Protein AF-A0A7S3D5P0-F1 (afdb_monomer)

Radius of gyration: 18.6 Å; Cα contacts (8 Å, |Δi|>4): 169; chains: 1; bounding box: 39×38×48 Å

Sequence (135 aa):
VYQTCAEFSYFQTTDSSEQPFSKFLPLQYYYAQCDAAYGTNPIMRPRIDQTNAIYGGKRYRGTRTHFSNGSIDPWHALGITSASDLPSSNSVTFIQGTAHCADLYGPTASDSAALVSARATQASILHEWLESFDP

Foldseek 3Di:
DQCCQQAAVPDPAPPDPPDDDDRPGHSVNVNVVLCVVPNPDPNRHHPHVVNCVVQVFLLGADAQEEAEDEPVAPCCVRGHADCPRYDPRYYYQYQYPDYDPPLPDDDDPPDDPSSVVVVVVVVVSVVVCVVPDDD

Organism: NCBI:txid652834

pLDDT: mean 95.03, std 3.59, range [73.94, 98.62]

InterPro domains:
  IPR008758 Peptidase S28 [PF05577] (1-120)
  IPR029058 Alpha/Beta hydrolase fold [G3DSA:3.40.50.1820] (2-130)
  IPR042269 Serine carboxypeptidase S28, SKS domain [G3DSA:1.20.120.980] (12-24)

Nearest PDB structures (foldseek):
  4ebb-assembly1_A  TM=8.824E-01  e=3.096E-04  Homo sapiens
  4ebb-assembly2_B  TM=8.617E-01  e=2.898E-04  Homo sapiens
  8bbx-assembly2_B  TM=7.518E-01  e=6.736E-05  Aspergill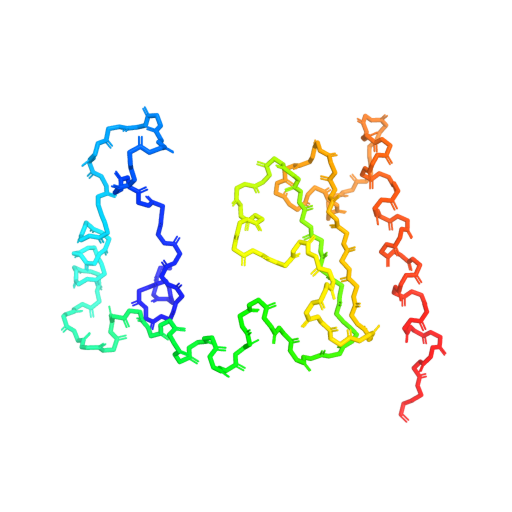us niger
  4u2g-assembly1_A  TM=6.324E-01  e=2.919E+00  Pseudomonas knackmussii
  2hdw-assembly1_A  TM=3.620E-01  e=2.732E+00  Pseudomonas aeruginosa

Solvent-accessible surface area (backbone atoms only — not comparable to full-atom values): 8093 Å² total; per-residue (Å²): 107,69,58,40,29,31,31,64,56,82,70,89,53,35,74,62,84,90,56,97,69,70,73,83,40,35,66,67,58,56,53,51,51,34,29,74,76,70,40,85,48,78,71,48,44,47,38,44,69,60,47,31,69,74,62,30,60,79,51,38,77,71,66,76,46,77,36,74,33,22,70,62,19,77,64,39,78,81,48,54,73,64,57,89,66,45,50,88,61,36,48,56,47,68,31,64,88,27,40,78,66,56,71,79,52,83,90,57,97,82,57,50,71,48,49,54,51,48,45,52,52,52,52,53,54,53,48,54,52,61,73,70,58,79,134

Secondary structure (DSSP, 8-state):
-HHIIIII--------SSSSS-TT--HHHHHHHHHHHH-S-GGGS--HHHHHHHH-TTS---SS-EEEEESS-GGGGTS---STTS-TT-EEEEETT--TTGGGSPP-TT--HHHHHHHHHHHHHHHHHHHT---

Mean predicted aligned error: 3.75 Å

Structure (mmCIF, N/CA/C/O backbone):
data_AF-A0A7S3D5P0-F1
#
_entry.id   AF-A0A7S3D5P0-F1
#
loop_
_atom_site.group_PDB
_atom_site.id
_atom_site.type_symbol
_atom_site.label_atom_id
_atom_site.label_alt_id
_atom_site.label_comp_id
_atom_site.label_asym_id
_atom_site.label_entity_id
_atom_site.label_seq_id
_atom_site.pdbx_PDB_ins_code
_atom_site.Cartn_x
_atom_site.Cartn_y
_atom_site.Cartn_z
_atom_site.occupancy
_atom_site.B_iso_or_equiv
_atom_site.auth_seq_id
_atom_site.auth_comp_id
_atom_site.auth_asym_id
_atom_site.auth_atom_id
_atom_site.pdbx_PDB_model_num
ATOM 1 N N . VAL A 1 1 ? 10.783 -9.697 -6.537 1.00 88.50 1 VAL A N 1
ATOM 2 C CA . VAL A 1 1 ? 11.138 -9.119 -7.858 1.00 88.50 1 VAL A CA 1
ATOM 3 C C . VAL A 1 1 ? 10.342 -9.771 -8.983 1.00 88.50 1 VAL A C 1
ATOM 5 O O . VAL A 1 1 ? 9.644 -9.045 -9.672 1.00 88.50 1 VAL A O 1
ATOM 8 N N . TYR A 1 2 ? 10.346 -11.104 -9.122 1.00 94.50 2 TYR A N 1
ATOM 9 C CA . TYR A 1 2 ? 9.556 -11.816 -10.145 1.00 94.50 2 TYR A CA 1
ATOM 10 C C . TYR A 1 2 ? 8.096 -11.339 -10.265 1.00 94.50 2 TYR A C 1
ATOM 12 O O . TYR A 1 2 ? 7.686 -10.885 -11.327 1.00 94.50 2 TYR A O 1
ATOM 20 N N . GLN A 1 3 ? 7.322 -11.353 -9.173 1.00 95.12 3 GLN A N 1
ATOM 21 C CA . GLN A 1 3 ? 5.919 -10.912 -9.213 1.00 95.12 3 GLN A CA 1
ATOM 22 C C . GLN A 1 3 ? 5.764 -9.420 -9.538 1.00 95.12 3 GLN A C 1
ATOM 24 O O . GLN A 1 3 ? 4.803 -9.019 -10.185 1.00 95.12 3 GLN A O 1
ATOM 29 N N . THR A 1 4 ? 6.721 -8.577 -9.152 1.00 95.06 4 THR A N 1
ATOM 30 C CA . THR A 1 4 ? 6.735 -7.165 -9.560 1.00 95.06 4 THR A CA 1
ATOM 31 C C . THR A 1 4 ? 6.869 -7.045 -11.081 1.00 95.06 4 THR A C 1
ATOM 33 O O . THR A 1 4 ? 6.170 -6.239 -11.688 1.00 95.06 4 THR A O 1
ATOM 36 N N . CYS A 1 5 ? 7.705 -7.887 -11.696 1.00 95.69 5 CYS A N 1
ATOM 37 C CA . CYS A 1 5 ? 7.911 -7.950 -13.144 1.00 95.69 5 CYS A CA 1
ATOM 38 C C . CYS A 1 5 ? 6.756 -8.612 -13.910 1.00 95.69 5 CYS A C 1
ATOM 40 O O . CY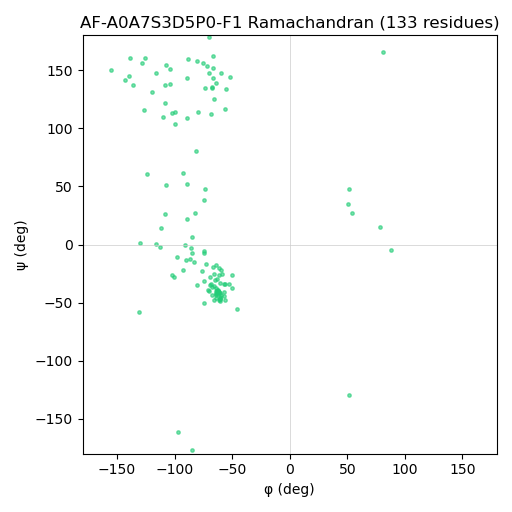S A 1 5 ? 6.514 -8.245 -15.053 1.00 95.69 5 CYS A O 1
ATOM 42 N N . ALA A 1 6 ? 6.055 -9.579 -13.316 1.00 95.31 6 ALA A N 1
ATOM 43 C CA . ALA A 1 6 ? 5.039 -10.372 -14.014 1.00 95.31 6 ALA A CA 1
ATOM 44 C C . ALA A 1 6 ? 3.588 -9.946 -13.714 1.00 95.31 6 ALA A C 1
ATOM 46 O O . ALA A 1 6 ? 2.704 -10.151 -14.546 1.00 95.31 6 ALA A O 1
ATOM 47 N N . GLU A 1 7 ? 3.321 -9.341 -12.553 1.00 95.38 7 GLU A N 1
ATOM 48 C CA . GLU A 1 7 ? 1.957 -9.151 -12.034 1.00 95.38 7 GLU A CA 1
ATOM 49 C C . GLU A 1 7 ? 1.682 -7.711 -11.588 1.00 95.38 7 GLU A C 1
ATOM 51 O O . GLU A 1 7 ? 0.753 -7.086 -12.099 1.00 95.38 7 GLU A O 1
ATOM 56 N N . PHE A 1 8 ? 2.467 -7.177 -10.646 1.00 94.38 8 PHE A N 1
ATOM 57 C CA . PHE A 1 8 ? 2.040 -6.007 -9.863 1.00 94.38 8 PHE A CA 1
ATOM 58 C C . PHE A 1 8 ? 2.614 -4.654 -10.307 1.00 94.38 8 PHE A C 1
ATOM 60 O O . PHE A 1 8 ? 1.981 -3.630 -10.080 1.00 94.38 8 PHE A O 1
ATOM 67 N N . SER A 1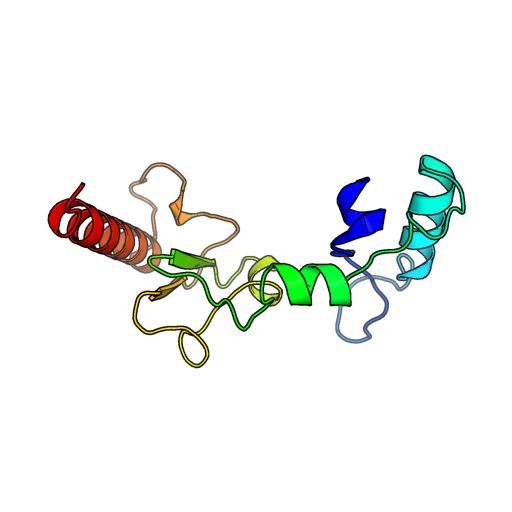 9 ? 3.802 -4.612 -10.919 1.00 93.25 9 SER A N 1
ATOM 68 C CA . SER A 1 9 ? 4.425 -3.382 -11.444 1.00 93.25 9 SER A CA 1
ATOM 69 C C . SER A 1 9 ? 4.588 -2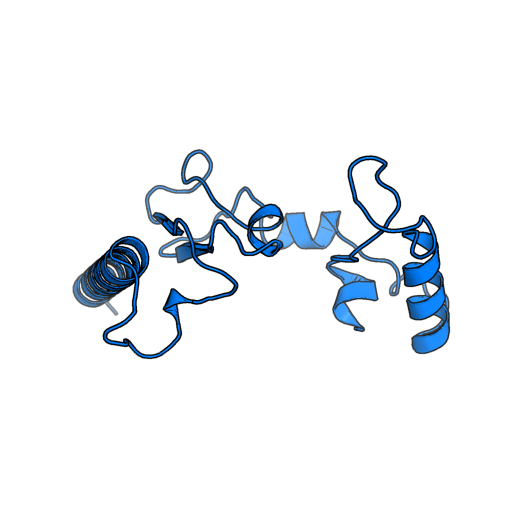.197 -10.476 1.00 93.25 9 SER A C 1
ATOM 71 O O . SER A 1 9 ? 4.615 -1.051 -10.931 1.00 93.25 9 SER A O 1
ATOM 73 N N . TYR A 1 10 ? 4.705 -2.414 -9.165 1.00 93.62 10 TYR A N 1
ATOM 74 C CA . TYR A 1 10 ? 4.8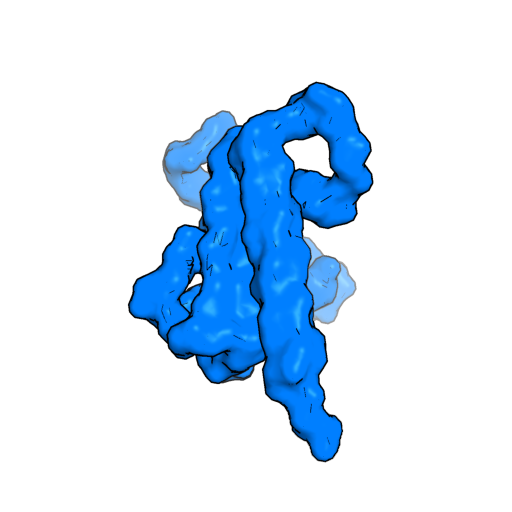19 -1.326 -8.180 1.00 93.62 10 TYR A CA 1
ATOM 75 C C . TYR A 1 10 ? 6.197 -0.624 -8.174 1.00 93.62 10 TYR A C 1
ATOM 77 O O . TYR A 1 10 ? 6.814 -0.441 -7.131 1.00 93.62 10 TYR A O 1
ATOM 85 N N . PHE A 1 11 ? 6.727 -0.238 -9.333 1.00 94.56 11 PHE A N 1
ATOM 86 C CA . PHE A 1 11 ? 8.045 0.386 -9.457 1.00 94.56 11 PHE A CA 1
ATOM 87 C C . PHE A 1 11 ? 8.060 1.838 -8.954 1.00 94.56 11 PHE A C 1
ATOM 89 O O . PHE A 1 11 ? 7.200 2.641 -9.316 1.00 94.56 11 PHE A O 1
ATOM 96 N N . GLN A 1 12 ? 9.077 2.203 -8.167 1.00 94.06 12 GLN A N 1
ATOM 97 C CA . GLN A 1 12 ? 9.316 3.585 -7.731 1.00 94.06 12 GLN A CA 1
ATOM 98 C C . GLN A 1 12 ? 10.036 4.349 -8.851 1.00 94.06 12 GLN A C 1
ATOM 100 O O . GLN A 1 12 ? 11.263 4.457 -8.871 1.00 94.06 12 GLN A O 1
ATOM 105 N N . THR A 1 13 ? 9.274 4.810 -9.840 1.00 95.25 13 THR A N 1
ATOM 106 C CA . THR A 1 13 ? 9.827 5.527 -11.000 1.00 95.25 13 THR A CA 1
ATOM 107 C C . THR A 1 13 ? 10.121 6.994 -10.691 1.00 95.25 13 THR A C 1
ATOM 109 O O . THR A 1 13 ? 9.523 7.588 -9.793 1.00 95.25 13 THR A O 1
ATOM 112 N N . THR A 1 14 ? 11.013 7.601 -11.476 1.00 96.12 14 THR A N 1
ATOM 113 C CA . THR A 1 14 ? 11.245 9.056 -11.485 1.00 96.12 14 THR A CA 1
ATOM 114 C C . THR A 1 14 ? 10.707 9.732 -12.750 1.00 96.12 14 THR A C 1
ATOM 116 O O . THR A 1 14 ? 11.188 10.791 -13.151 1.00 96.12 14 THR A O 1
ATOM 119 N N . ASP A 1 15 ? 9.688 9.130 -13.377 1.00 94.31 15 ASP A N 1
ATOM 120 C CA . ASP A 1 15 ? 9.058 9.650 -14.601 1.00 94.31 15 ASP A CA 1
ATOM 121 C C . ASP A 1 15 ? 8.250 10.939 -14.354 1.00 94.31 15 ASP A C 1
ATOM 123 O O . ASP A 1 15 ? 8.128 11.782 -15.245 1.00 94.31 15 ASP A O 1
ATOM 127 N N . SER A 1 16 ? 7.728 11.123 -13.136 1.00 93.44 16 SER A N 1
ATOM 128 C CA . SER A 1 16 ? 6.984 12.326 -12.739 1.00 93.44 16 SER A CA 1
ATOM 129 C C . SER A 1 16 ? 7.887 13.565 -12.625 1.00 93.44 16 SER A C 1
ATOM 131 O O . SER A 1 16 ? 9.051 13.472 -12.224 1.00 93.44 16 SER A O 1
ATOM 133 N N . SER A 1 17 ? 7.340 14.748 -12.927 1.00 93.94 17 SER A N 1
ATOM 134 C CA . SER A 1 17 ? 7.945 16.041 -12.562 1.00 93.94 17 SER A CA 1
ATOM 135 C C . SER A 1 17 ? 7.766 16.386 -11.082 1.00 93.94 17 SER A C 1
ATOM 137 O O . SER A 1 17 ? 8.551 17.156 -10.541 1.00 93.94 17 SER A O 1
ATOM 139 N N . GLU A 1 18 ? 6.766 15.796 -10.428 1.00 93.31 18 GLU A N 1
ATOM 140 C CA . GLU A 1 18 ? 6.349 16.097 -9.055 1.00 93.31 18 GLU A CA 1
ATOM 141 C C . GLU A 1 18 ? 7.101 15.233 -8.034 1.00 93.31 18 GLU A C 1
ATOM 143 O O . GLU A 1 18 ? 6.504 14.511 -7.236 1.00 93.31 18 GLU A O 1
ATOM 148 N N . GLN A 1 19 ? 8.430 15.224 -8.109 1.00 92.75 19 GLN A N 1
ATOM 149 C CA . GLN A 1 19 ? 9.281 14.456 -7.202 1.00 92.75 19 GLN A CA 1
ATOM 150 C C . GLN A 1 19 ? 10.689 15.082 -7.118 1.00 92.75 19 GLN A C 1
ATOM 152 O O . GLN A 1 19 ? 11.132 15.710 -8.080 1.00 92.75 19 GLN A O 1
ATOM 157 N N . PRO A 1 20 ? 11.400 14.951 -5.982 1.00 94.06 20 PRO A N 1
ATOM 158 C CA . PRO A 1 20 ? 12.640 15.694 -5.729 1.00 94.06 20 PRO A CA 1
ATOM 159 C C . PRO A 1 20 ? 13.910 15.043 -6.308 1.00 94.06 20 PRO A C 1
ATOM 161 O O . PRO A 1 20 ? 14.995 15.617 -6.223 1.00 94.06 20 PRO A O 1
ATOM 164 N N . PHE A 1 21 ? 13.816 13.831 -6.848 1.00 93.88 21 PHE A N 1
ATOM 165 C CA . PHE A 1 21 ? 14.929 13.048 -7.377 1.00 93.88 21 PHE A CA 1
ATOM 166 C C . PHE A 1 21 ? 15.211 13.349 -8.855 1.00 93.88 21 PHE A C 1
ATOM 168 O O . PHE A 1 21 ? 14.378 13.826 -9.626 1.00 93.88 21 PHE A O 1
ATOM 175 N N . SER A 1 22 ? 16.426 13.020 -9.290 1.00 93.38 22 SER A N 1
ATOM 176 C CA . SER A 1 22 ? 16.802 13.102 -10.704 1.00 93.38 22 SER A CA 1
ATOM 177 C C . SER A 1 22 ? 16.132 12.000 -11.541 1.00 93.38 22 SER A C 1
ATOM 179 O O . SER A 1 22 ? 15.834 10.910 -11.049 1.00 93.38 22 SER A O 1
ATOM 181 N N . LYS A 1 23 ? 15.939 12.254 -12.842 1.00 92.62 23 LYS A N 1
ATOM 182 C CA . LYS A 1 23 ? 15.224 11.373 -13.792 1.00 92.62 23 LYS A CA 1
ATOM 183 C C . LYS A 1 23 ? 16.013 10.120 -14.231 1.00 92.62 23 LYS A C 1
ATOM 185 O O . LYS A 1 23 ? 15.981 9.736 -15.394 1.00 92.62 23 LYS A O 1
ATOM 190 N N . PHE A 1 24 ? 16.761 9.500 -13.318 1.00 92.25 24 PHE A N 1
ATOM 191 C CA . PHE A 1 24 ? 17.636 8.357 -13.614 1.00 92.25 24 PHE A CA 1
ATOM 192 C C . PHE A 1 24 ? 16.945 6.988 -13.559 1.00 92.25 24 PHE A C 1
ATOM 194 O O . PHE A 1 24 ? 17.530 6.007 -14.008 1.00 92.25 24 PHE A O 1
ATOM 201 N N . LEU A 1 25 ? 15.724 6.902 -13.024 1.00 95.38 25 LEU A N 1
ATOM 202 C CA . LEU A 1 25 ? 15.002 5.645 -12.805 1.00 95.38 25 LEU A CA 1
ATOM 203 C C . LEU A 1 25 ? 13.630 5.667 -13.507 1.00 95.38 25 LEU A C 1
ATOM 205 O O . LEU A 1 25 ? 12.598 5.564 -12.837 1.00 95.38 25 LEU A O 1
ATOM 209 N N . PRO A 1 26 ? 13.582 5.823 -14.845 1.00 95.75 26 PRO A N 1
ATOM 210 C CA . PRO A 1 26 ? 12.325 5.735 -15.583 1.00 95.75 26 PRO A CA 1
ATOM 211 C C . PRO A 1 26 ? 11.764 4.309 -15.537 1.00 95.75 26 PRO A C 1
ATOM 213 O O . PRO A 1 26 ? 12.504 3.349 -15.319 1.00 95.75 26 PRO A O 1
ATOM 216 N N . LEU A 1 27 ? 10.478 4.123 -15.832 1.00 94.69 27 LEU A N 1
ATOM 217 C CA . LEU A 1 27 ? 9.839 2.801 -15.894 1.00 94.69 27 LEU A CA 1
ATOM 218 C C . LEU A 1 27 ? 10.623 1.796 -16.758 1.00 94.69 27 LEU A C 1
ATOM 220 O O . LEU A 1 27 ? 10.762 0.627 -16.396 1.00 94.69 27 LEU A O 1
ATOM 224 N N . GLN A 1 28 ? 11.204 2.263 -17.866 1.00 94.56 28 GLN A N 1
ATOM 225 C CA . GLN A 1 28 ? 11.991 1.420 -18.770 1.00 94.56 28 GLN A CA 1
ATOM 226 C C . GLN A 1 28 ? 13.250 0.834 -18.124 1.00 94.56 28 GLN A C 1
ATOM 228 O O . GLN A 1 28 ? 13.658 -0.270 -18.479 1.00 94.56 28 GLN A O 1
ATOM 233 N N . TYR A 1 29 ? 13.840 1.525 -17.146 1.00 95.50 29 TYR A N 1
ATOM 234 C CA . TYR A 1 29 ? 14.959 0.986 -16.376 1.00 95.50 29 TYR A CA 1
ATOM 235 C C . TYR A 1 29 ? 14.544 -0.280 -15.613 1.00 95.50 29 TYR A 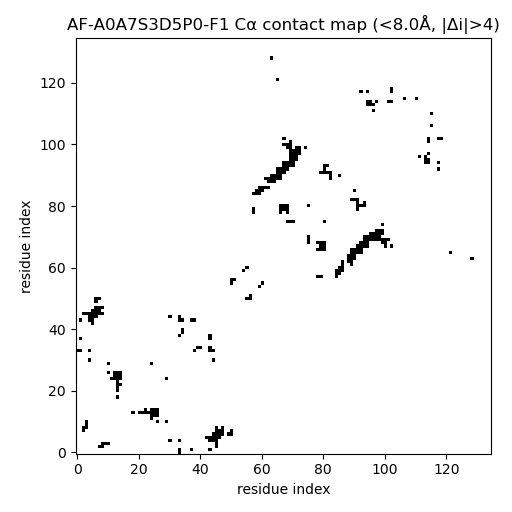C 1
ATOM 237 O O . TYR A 1 29 ? 15.276 -1.268 -15.591 1.00 95.50 29 TYR A O 1
ATOM 245 N N . TYR A 1 30 ? 13.341 -0.292 -15.036 1.00 95.50 30 TYR A N 1
ATOM 246 C CA . TYR A 1 30 ? 12.816 -1.458 -14.330 1.00 95.50 30 TYR A CA 1
ATOM 247 C C . TYR A 1 30 ? 12.459 -2.606 -15.278 1.00 95.50 30 TYR A C 1
ATOM 249 O O . TYR A 1 30 ? 12.765 -3.758 -14.977 1.00 95.50 30 TYR A O 1
ATOM 257 N N . TYR A 1 31 ? 11.888 -2.317 -16.450 1.00 94.56 31 TYR A N 1
ATOM 258 C CA . TYR A 1 31 ? 11.638 -3.351 -17.461 1.00 94.56 31 TYR A CA 1
ATOM 259 C C . TYR A 1 31 ? 12.928 -3.984 -17.984 1.00 94.56 31 TYR A C 1
ATOM 261 O O . TYR A 1 31 ? 12.991 -5.207 -18.102 1.00 94.56 31 TYR A O 1
ATOM 269 N N . ALA A 1 32 ? 13.979 -3.190 -18.200 1.00 94.62 32 ALA A N 1
ATOM 270 C CA . ALA A 1 32 ? 15.289 -3.712 -18.577 1.00 94.62 32 ALA A CA 1
ATOM 271 C C . ALA A 1 32 ? 15.883 -4.628 -17.491 1.00 94.62 32 ALA A C 1
ATOM 273 O O . ALA A 1 32 ? 16.453 -5.670 -17.808 1.00 94.62 32 ALA A O 1
ATOM 274 N N . GLN A 1 33 ? 15.708 -4.291 -16.207 1.00 95.00 33 GLN A N 1
ATOM 275 C CA . GLN A 1 33 ? 16.110 -5.177 -15.108 1.00 95.00 33 GLN A CA 1
ATOM 276 C C . GLN A 1 33 ? 15.314 -6.486 -15.091 1.00 95.00 33 GLN A C 1
ATOM 278 O O . GLN A 1 33 ? 15.895 -7.551 -14.887 1.00 95.00 33 GLN A O 1
ATOM 283 N N . CYS A 1 34 ? 14.000 -6.425 -15.326 1.00 95.62 34 CYS A N 1
ATOM 284 C CA . CYS A 1 34 ? 13.165 -7.619 -15.434 1.00 95.62 34 CYS A CA 1
ATOM 285 C C . CYS A 1 34 ? 13.631 -8.529 -16.581 1.00 95.62 34 CYS A C 1
ATOM 287 O O . CYS A 1 34 ? 13.761 -9.735 -16.380 1.00 95.62 34 CYS A O 1
ATOM 289 N N . ASP A 1 35 ? 13.952 -7.956 -17.745 1.00 94.94 35 ASP A N 1
ATOM 290 C CA . ASP A 1 35 ? 14.475 -8.705 -18.893 1.00 94.94 35 ASP A CA 1
ATOM 291 C C . ASP A 1 35 ? 15.837 -9.332 -18.601 1.00 94.94 35 ASP A C 1
ATOM 293 O O . ASP A 1 35 ? 16.070 -10.491 -18.933 1.00 94.94 35 ASP A O 1
ATOM 297 N N . ALA A 1 36 ? 16.735 -8.584 -17.960 1.00 95.50 36 ALA A N 1
ATOM 298 C CA . ALA A 1 36 ? 18.057 -9.082 -17.603 1.00 95.50 36 ALA A CA 1
ATOM 299 C C . ALA A 1 36 ? 17.984 -10.240 -16.593 1.00 95.50 36 ALA A C 1
ATOM 301 O O . ALA A 1 36 ? 18.767 -11.183 -16.681 1.00 95.50 36 ALA A O 1
ATOM 302 N N . ALA A 1 37 ? 17.044 -10.184 -15.645 1.00 95.00 37 ALA A N 1
ATOM 303 C CA . ALA A 1 37 ? 16.889 -11.202 -14.610 1.00 95.00 37 ALA A CA 1
ATOM 304 C C . ALA A 1 37 ? 16.128 -12.451 -15.085 1.00 95.00 37 ALA A C 1
ATOM 306 O O . ALA A 1 37 ? 16.421 -13.555 -14.627 1.00 95.00 37 ALA A O 1
ATOM 307 N N . TYR A 1 38 ? 15.137 -12.285 -15.967 1.00 94.75 38 TYR A N 1
ATOM 308 C CA . TYR A 1 38 ? 14.150 -13.329 -16.267 1.00 94.75 38 TYR A CA 1
ATOM 309 C C . TYR A 1 38 ? 13.939 -13.610 -17.764 1.00 94.75 38 TYR A C 1
ATOM 311 O O . TYR A 1 38 ? 13.135 -14.474 -18.122 1.00 94.75 38 TYR A O 1
ATOM 319 N N . GLY A 1 39 ? 14.666 -12.913 -18.637 1.00 92.38 39 GLY A N 1
ATOM 320 C CA . GLY A 1 39 ? 14.519 -12.983 -20.086 1.00 92.38 39 GLY A CA 1
ATOM 321 C C . GLY A 1 39 ? 13.368 -12.126 -20.619 1.00 92.38 39 GLY A C 1
ATOM 322 O O . GLY A 1 39 ? 12.470 -11.706 -19.894 1.00 92.38 39 GLY A O 1
ATOM 323 N N . THR A 1 40 ? 13.365 -11.907 -21.931 1.00 88.62 40 THR A N 1
ATOM 324 C CA . THR A 1 40 ? 12.421 -11.028 -22.648 1.00 88.62 40 THR A CA 1
ATOM 325 C C . THR A 1 40 ? 11.073 -11.692 -22.966 1.00 88.62 40 THR A C 1
ATOM 327 O O . THR A 1 40 ? 10.401 -11.346 -23.938 1.00 88.62 40 THR A O 1
ATOM 330 N N . ASN A 1 41 ? 10.659 -12.680 -22.168 1.00 85.19 41 ASN A N 1
ATOM 331 C CA . ASN A 1 41 ? 9.387 -13.369 -22.372 1.00 85.19 41 ASN A CA 1
ATOM 332 C C . ASN A 1 41 ? 8.215 -12.402 -22.088 1.00 85.19 41 ASN A C 1
ATOM 334 O O . ASN A 1 41 ? 8.233 -11.748 -21.046 1.00 85.19 41 ASN A O 1
ATOM 338 N N . PRO A 1 42 ? 7.162 -12.347 -22.931 1.00 82.62 42 PRO A N 1
ATOM 339 C CA . PRO A 1 42 ? 5.951 -11.563 -22.660 1.00 82.62 42 PRO A CA 1
ATOM 340 C C . PRO A 1 42 ? 5.319 -11.787 -21.274 1.00 82.62 42 PRO A C 1
ATOM 342 O O . PRO A 1 42 ? 4.679 -10.890 -20.735 1.00 82.62 42 PRO A O 1
ATOM 345 N N . ILE A 1 43 ? 5.518 -12.960 -20.664 1.00 83.56 43 ILE A N 1
ATOM 346 C CA . ILE A 1 43 ? 5.063 -13.272 -19.298 1.00 83.56 43 ILE A CA 1
ATOM 347 C C . ILE A 1 43 ? 5.788 -12.417 -18.237 1.00 83.56 43 ILE A C 1
ATOM 349 O O . ILE A 1 43 ? 5.223 -12.170 -17.172 1.00 83.56 43 ILE A O 1
ATOM 353 N N . MET A 1 44 ? 6.997 -11.929 -18.530 1.00 88.56 44 MET A N 1
ATOM 354 C CA . MET A 1 44 ? 7.814 -11.055 -17.671 1.00 88.56 44 MET A CA 1
ATOM 355 C C . MET A 1 44 ? 7.531 -9.563 -17.896 1.00 88.56 44 MET A C 1
ATOM 357 O O . MET A 1 44 ? 8.364 -8.698 -17.609 1.00 88.56 44 MET A O 1
ATOM 361 N N . ARG A 1 45 ? 6.349 -9.254 -18.435 1.00 90.88 45 ARG A N 1
ATOM 362 C CA . ARG A 1 45 ? 5.776 -7.912 -18.427 1.00 90.88 45 ARG A CA 1
ATOM 363 C C . ARG A 1 45 ? 4.606 -7.871 -17.448 1.00 90.88 45 ARG A C 1
ATOM 365 O O . ARG A 1 45 ? 3.806 -8.812 -17.450 1.00 90.88 45 ARG A O 1
ATOM 372 N N . PRO A 1 46 ? 4.474 -6.809 -16.633 1.00 91.19 46 PRO A N 1
ATOM 373 C CA . PRO A 1 46 ? 3.457 -6.806 -15.597 1.00 91.19 46 PRO A CA 1
ATOM 374 C C . PRO A 1 46 ? 2.045 -6.802 -16.177 1.00 91.19 46 PRO A C 1
ATOM 376 O O . PRO A 1 46 ? 1.681 -5.913 -16.946 1.00 91.19 46 PRO A O 1
ATOM 379 N N . ARG A 1 47 ? 1.222 -7.771 -15.775 1.00 94.00 47 ARG A N 1
ATOM 380 C CA . ARG A 1 47 ? -0.181 -7.881 -16.200 1.00 94.00 47 ARG A CA 1
ATOM 381 C C . ARG A 1 47 ? -1.116 -7.182 -15.213 1.00 94.00 47 ARG A C 1
ATOM 383 O O . ARG A 1 47 ? -1.983 -7.810 -14.615 1.00 94.00 47 ARG A O 1
ATOM 390 N N . ILE A 1 48 ? -0.935 -5.871 -15.053 1.00 94.56 48 ILE A N 1
ATOM 391 C CA . ILE A 1 48 ? -1.622 -5.057 -14.033 1.00 94.56 48 ILE A CA 1
ATOM 392 C C . ILE A 1 48 ? -3.149 -5.154 -14.164 1.00 94.56 48 ILE A C 1
ATOM 394 O O . ILE A 1 48 ? -3.835 -5.350 -13.164 1.00 94.56 48 ILE A O 1
ATOM 398 N N . ASP A 1 49 ? -3.682 -5.079 -15.386 1.00 95.31 49 ASP A N 1
ATOM 399 C CA . ASP A 1 49 ? -5.128 -5.169 -15.627 1.00 95.31 49 ASP A CA 1
ATOM 400 C C . ASP A 1 49 ? -5.690 -6.534 -15.226 1.00 95.31 49 ASP A C 1
ATOM 402 O O . ASP A 1 49 ? -6.751 -6.610 -14.612 1.00 95.31 49 ASP A O 1
ATOM 406 N N . GLN A 1 50 ? -4.954 -7.614 -15.504 1.00 95.62 50 GLN A N 1
ATOM 407 C CA . GLN A 1 50 ? -5.336 -8.963 -15.089 1.00 95.62 50 GLN A CA 1
ATOM 408 C C . GLN A 1 50 ? -5.306 -9.092 -13.563 1.00 95.62 50 GLN A C 1
ATOM 410 O O . GLN A 1 50 ? -6.266 -9.573 -12.968 1.00 95.62 50 GLN A O 1
ATOM 415 N N . THR A 1 51 ? -4.231 -8.625 -12.926 1.00 95.31 51 THR A N 1
ATOM 416 C CA . THR A 1 51 ? -4.088 -8.598 -11.467 1.00 95.31 51 THR A CA 1
ATOM 417 C C . THR A 1 51 ? -5.245 -7.829 -10.821 1.00 95.31 51 THR A C 1
ATOM 419 O O . THR A 1 51 ? -5.895 -8.328 -9.904 1.00 95.31 51 THR A O 1
ATOM 422 N N . ASN A 1 52 ? -5.573 -6.643 -11.337 1.00 95.38 52 ASN A N 1
ATOM 423 C CA . ASN A 1 52 ? -6.681 -5.832 -10.837 1.00 95.38 52 ASN A CA 1
ATOM 424 C C . ASN A 1 52 ? -8.052 -6.457 -11.120 1.00 95.38 52 ASN A C 1
ATOM 426 O O . ASN A 1 52 ? -8.947 -6.319 -10.291 1.00 95.38 52 ASN A O 1
ATOM 430 N N . ALA A 1 53 ? -8.229 -7.159 -12.240 1.00 95.38 53 ALA A N 1
ATOM 431 C CA . ALA A 1 53 ? -9.461 -7.890 -12.530 1.00 95.38 53 ALA A CA 1
ATOM 432 C C . ALA A 1 53 ? -9.680 -9.061 -11.557 1.00 95.38 53 ALA A C 1
ATOM 434 O O . ALA A 1 53 ? -10.815 -9.324 -11.171 1.00 95.38 53 ALA A O 1
ATOM 435 N N . ILE A 1 54 ? -8.602 -9.730 -11.135 1.00 95.00 54 ILE A N 1
ATOM 436 C CA . ILE A 1 54 ? -8.654 -10.836 -10.169 1.00 95.00 54 ILE A CA 1
ATOM 437 C C . ILE A 1 54 ? -8.910 -10.315 -8.748 1.00 95.00 54 ILE A C 1
ATOM 439 O O . ILE A 1 54 ? -9.800 -10.814 -8.064 1.00 95.00 54 ILE A O 1
ATOM 443 N N . TYR A 1 55 ? -8.146 -9.315 -8.293 1.00 94.06 55 TYR A N 1
ATOM 444 C CA . TYR A 1 55 ? -8.154 -8.882 -6.886 1.00 94.06 55 TYR A CA 1
ATOM 445 C C . TYR A 1 55 ? -9.047 -7.661 -6.598 1.00 94.06 55 TYR A C 1
ATOM 447 O O . TYR A 1 55 ? -9.294 -7.330 -5.440 1.00 94.06 55 TYR A O 1
ATOM 455 N N . GLY A 1 56 ? -9.546 -6.978 -7.631 1.00 93.69 56 GLY A N 1
ATOM 456 C CA . GLY A 1 56 ? -10.453 -5.830 -7.523 1.00 93.69 56 GLY A CA 1
ATOM 457 C C . GLY A 1 56 ? -9.776 -4.461 -7.393 1.00 93.69 56 GLY A C 1
ATOM 458 O O . GLY A 1 56 ? -10.469 -3.442 -7.412 1.00 93.69 56 GLY A O 1
ATOM 459 N N . GLY A 1 57 ? -8.444 -4.394 -7.288 1.00 93.44 57 GLY A N 1
ATOM 460 C CA . GLY A 1 57 ? -7.705 -3.135 -7.121 1.00 93.44 57 GLY A CA 1
ATOM 461 C C . GLY A 1 57 ? -8.264 -2.293 -5.964 1.00 93.44 57 GLY A C 1
ATOM 462 O O . GLY A 1 57 ? -8.515 -2.806 -4.877 1.00 93.44 57 GLY A O 1
ATOM 463 N N . LYS A 1 58 ? -8.541 -1.003 -6.206 1.00 93.75 58 LYS A N 1
ATOM 464 C CA . LYS A 1 58 ? -9.190 -0.122 -5.210 1.00 93.75 58 LYS A CA 1
ATOM 465 C C . LYS A 1 58 ? -10.693 -0.372 -5.015 1.00 93.75 58 LYS A C 1
ATOM 467 O O . LYS A 1 58 ? -11.289 0.204 -4.115 1.00 93.75 58 LYS A O 1
ATOM 472 N N . ARG A 1 59 ? -11.311 -1.222 -5.839 1.00 93.19 59 ARG A N 1
ATOM 473 C CA . ARG A 1 59 ? -12.728 -1.621 -5.761 1.00 93.19 59 ARG A CA 1
ATOM 474 C C . ARG A 1 59 ? -12.844 -3.057 -5.254 1.00 93.19 59 ARG A C 1
ATOM 476 O O . ARG A 1 59 ? -13.473 -3.902 -5.893 1.00 93.19 59 ARG A O 1
ATOM 483 N N . TYR A 1 60 ? -12.189 -3.334 -4.130 1.00 95.25 60 TYR A N 1
ATOM 484 C CA . TYR A 1 60 ? -12.171 -4.652 -3.507 1.00 95.25 60 TYR A CA 1
ATOM 485 C C . TYR A 1 60 ? -13.594 -5.170 -3.239 1.00 95.25 60 TYR A C 1
ATOM 487 O O . TYR A 1 60 ? -14.454 -4.438 -2.747 1.00 95.25 60 TYR A O 1
ATOM 495 N N . ARG A 1 61 ? -13.849 -6.438 -3.584 1.00 93.94 61 ARG A N 1
ATOM 496 C CA . ARG A 1 61 ? -15.184 -7.065 -3.511 1.00 93.94 61 ARG A CA 1
ATOM 497 C C . ARG A 1 61 ? -15.312 -8.170 -2.467 1.00 93.94 61 ARG A C 1
ATOM 499 O O . ARG A 1 61 ? -16.404 -8.708 -2.318 1.00 93.94 61 ARG A O 1
ATOM 506 N N . GLY A 1 62 ? -14.237 -8.508 -1.758 1.00 94.19 62 GLY A N 1
ATOM 507 C CA . GLY A 1 62 ? -14.330 -9.428 -0.627 1.00 94.19 62 GLY A CA 1
ATOM 508 C C . GLY A 1 62 ? -15.060 -8.799 0.560 1.00 94.19 62 GLY A C 1
ATOM 509 O O . GLY A 1 62 ? -15.473 -7.637 0.517 1.00 94.19 62 GLY A O 1
ATOM 510 N N . THR A 1 63 ? -15.219 -9.574 1.625 1.00 94.25 63 THR A N 1
ATOM 511 C CA . THR A 1 63 ? -15.973 -9.194 2.827 1.00 94.25 63 THR A CA 1
ATOM 512 C C . THR A 1 63 ? -15.122 -9.356 4.078 1.00 94.25 63 THR A C 1
ATOM 514 O O . THR A 1 63 ? -14.158 -10.120 4.056 1.00 94.25 63 THR A O 1
ATOM 517 N N . ARG A 1 64 ? -15.505 -8.700 5.182 1.00 95.06 64 ARG A N 1
ATOM 518 C CA . ARG A 1 64 ? -14.814 -8.791 6.482 1.00 95.06 64 ARG A CA 1
ATOM 519 C C . ARG A 1 64 ? -13.311 -8.536 6.353 1.00 95.06 64 ARG A C 1
ATOM 521 O O . ARG A 1 64 ? -12.482 -9.302 6.828 1.00 95.06 64 ARG A O 1
ATOM 528 N N . THR A 1 65 ? -12.966 -7.467 5.641 1.00 97.06 65 THR A N 1
ATOM 529 C CA . THR A 1 65 ? -11.585 -7.008 5.487 1.00 97.06 65 THR A CA 1
ATOM 530 C C . THR A 1 65 ? -11.450 -5.595 6.035 1.00 97.06 65 THR A C 1
ATOM 532 O O . THR A 1 65 ? -12.248 -4.711 5.716 1.00 97.06 65 THR A O 1
ATOM 535 N N . HIS A 1 66 ? -10.431 -5.390 6.864 1.00 97.62 66 HIS A N 1
ATOM 536 C CA . HIS A 1 66 ? -10.090 -4.095 7.427 1.00 97.62 66 HIS A CA 1
ATOM 537 C C . HIS A 1 66 ? -8.804 -3.592 6.774 1.00 97.62 66 HIS A C 1
ATOM 539 O O . HIS A 1 66 ? -7.777 -4.266 6.838 1.00 97.62 66 HIS A O 1
ATOM 545 N N . PHE A 1 67 ? -8.857 -2.421 6.144 1.00 98.19 67 PHE A N 1
ATOM 546 C CA . PHE A 1 67 ? -7.703 -1.798 5.501 1.00 98.19 67 PHE A CA 1
ATOM 547 C C . PHE A 1 67 ? -7.152 -0.681 6.386 1.00 98.19 67 PHE A C 1
ATOM 549 O O . PHE A 1 67 ? -7.797 0.355 6.554 1.00 98.19 67 PHE A O 1
ATOM 556 N N . SER A 1 68 ? -5.946 -0.858 6.920 1.00 98.12 68 SER A N 1
ATOM 557 C CA . SER A 1 68 ? -5.220 0.201 7.619 1.00 98.12 68 SER A CA 1
ATOM 558 C C . SER A 1 68 ? -4.098 0.761 6.751 1.00 98.12 68 SER A C 1
ATOM 560 O O . SER A 1 68 ? -3.409 0.032 6.042 1.00 98.12 68 SER A O 1
ATOM 562 N N . ASN A 1 69 ? -3.937 2.083 6.767 1.00 98.62 69 ASN A N 1
ATOM 563 C CA . ASN A 1 69 ? -2.845 2.771 6.081 1.00 98.62 69 ASN A CA 1
ATOM 564 C C . ASN A 1 69 ? -2.374 3.963 6.915 1.00 98.62 69 ASN A C 1
ATOM 566 O O . ASN A 1 69 ? -3.197 4.673 7.492 1.00 98.62 69 ASN A O 1
ATOM 570 N N . GLY A 1 70 ? -1.066 4.212 6.944 1.00 98.50 70 GLY A N 1
ATOM 571 C CA . GLY A 1 70 ? -0.484 5.389 7.588 1.00 98.50 70 GLY A CA 1
ATOM 572 C C . GLY A 1 70 ? -0.383 6.578 6.632 1.00 98.50 70 GLY A C 1
ATOM 573 O O . GLY A 1 70 ? -0.082 6.401 5.454 1.00 98.50 70 GLY A O 1
ATOM 574 N N . SER A 1 71 ? -0.611 7.803 7.115 1.00 98.44 71 SER A N 1
ATOM 575 C CA . SER A 1 71 ? -0.588 8.987 6.238 1.00 98.44 71 SER A CA 1
ATOM 576 C C . SER A 1 71 ? 0.802 9.423 5.766 1.00 98.44 71 SER A C 1
ATOM 578 O O . SER A 1 71 ? 0.902 10.153 4.783 1.00 98.44 71 SER A O 1
ATOM 580 N N . ILE A 1 72 ? 1.869 8.957 6.420 1.00 98.31 72 ILE A N 1
ATOM 581 C CA . ILE A 1 72 ? 3.262 9.204 6.011 1.00 98.31 72 ILE A CA 1
ATOM 582 C C . ILE A 1 72 ? 3.777 8.075 5.106 1.00 98.31 72 ILE A C 1
ATOM 584 O O . ILE A 1 72 ? 4.718 8.273 4.343 1.00 98.31 72 ILE A O 1
ATOM 588 N N . ASP A 1 73 ? 3.169 6.889 5.171 1.00 98.25 73 ASP A N 1
ATOM 589 C CA . ASP A 1 73 ? 3.589 5.731 4.385 1.00 98.25 73 ASP A CA 1
ATOM 590 C C . ASP A 1 73 ? 3.310 5.946 2.889 1.00 98.25 73 ASP A C 1
ATOM 592 O O . ASP A 1 73 ? 2.142 5.942 2.511 1.00 98.25 73 ASP A O 1
ATOM 596 N N . PRO A 1 74 ? 4.311 6.072 1.999 1.00 96.19 74 PRO A N 1
ATOM 597 C CA . PRO A 1 74 ? 4.056 6.282 0.573 1.00 96.19 74 PRO A CA 1
ATOM 598 C C . PRO A 1 74 ? 3.238 5.149 -0.071 1.00 96.19 74 PRO A C 1
ATOM 600 O O . PRO A 1 74 ? 2.578 5.372 -1.088 1.00 96.19 74 PRO A O 1
ATOM 603 N N . TRP A 1 75 ? 3.222 3.949 0.523 1.00 97.00 75 TRP A N 1
ATOM 604 C CA . TRP A 1 75 ? 2.430 2.825 0.027 1.00 97.00 75 TRP A CA 1
ATOM 605 C C . TRP A 1 75 ? 0.919 3.038 0.137 1.00 97.00 75 TRP A C 1
ATOM 607 O O . TRP A 1 75 ? 0.178 2.424 -0.637 1.00 97.00 75 TRP A O 1
ATOM 617 N N . HIS A 1 76 ? 0.444 3.964 0.986 1.00 97.12 76 HIS A N 1
ATOM 618 C CA . HIS A 1 76 ? -0.989 4.268 1.083 1.00 97.12 76 HIS A CA 1
ATOM 619 C C . HIS A 1 76 ? -1.584 4.728 -0.255 1.00 97.12 76 HIS A C 1
ATOM 621 O O . HIS A 1 76 ? -2.777 4.543 -0.498 1.00 97.12 76 HIS A O 1
ATOM 627 N N . ALA A 1 77 ? -0.762 5.285 -1.154 1.00 95.06 77 ALA A N 1
ATOM 628 C CA . ALA A 1 77 ? -1.183 5.691 -2.492 1.00 95.06 77 ALA A CA 1
ATOM 629 C C . ALA A 1 77 ? -1.707 4.509 -3.329 1.00 95.06 77 ALA A C 1
ATOM 631 O O . ALA A 1 77 ? -2.643 4.679 -4.118 1.00 95.06 77 ALA A O 1
ATOM 632 N N . LEU A 1 78 ? -1.147 3.310 -3.132 1.00 94.50 78 LEU A N 1
ATOM 633 C CA . LEU A 1 78 ? -1.581 2.073 -3.791 1.00 94.50 78 LEU A CA 1
ATOM 634 C C . LEU A 1 78 ? -2.662 1.324 -2.996 1.00 94.50 78 LEU A C 1
ATOM 636 O O . LEU A 1 78 ? -3.316 0.440 -3.544 1.00 94.50 78 LEU A O 1
ATOM 640 N N . GLY A 1 79 ? -2.874 1.693 -1.733 1.00 95.31 79 GLY A N 1
ATOM 641 C CA . GLY A 1 79 ? -3.861 1.089 -0.847 1.00 95.31 79 GLY A CA 1
ATOM 642 C C . GLY A 1 79 ? -5.277 1.661 -0.976 1.00 95.31 79 GLY A C 1
ATOM 643 O O . GLY A 1 79 ? -5.584 2.533 -1.801 1.00 95.31 79 GLY A O 1
ATOM 644 N N . ILE A 1 80 ? -6.148 1.150 -0.107 1.00 97.31 80 ILE A N 1
ATOM 645 C CA . ILE A 1 80 ? -7.518 1.618 0.107 1.00 97.31 80 ILE A CA 1
ATOM 646 C C . ILE A 1 80 ? -7.523 2.516 1.351 1.00 97.31 80 ILE A C 1
ATOM 648 O O . ILE A 1 80 ? -7.266 2.057 2.462 1.00 97.31 80 ILE A O 1
ATOM 652 N N . THR A 1 81 ? -7.801 3.804 1.153 1.00 97.00 81 THR A N 1
ATOM 653 C CA . THR A 1 81 ? -7.782 4.842 2.205 1.00 97.00 81 THR A CA 1
ATOM 654 C C . THR A 1 81 ? -9.156 5.466 2.470 1.00 97.00 81 THR A C 1
ATOM 656 O O . THR A 1 81 ? -9.289 6.319 3.342 1.00 97.00 81 THR A O 1
ATOM 659 N N . SER A 1 82 ? -10.189 5.014 1.753 1.00 95.25 82 SER A N 1
ATOM 660 C CA . SER A 1 82 ? -11.590 5.413 1.915 1.00 95.25 82 SER A CA 1
ATOM 661 C C . SER A 1 82 ? -12.498 4.193 1.765 1.00 95.25 82 SER A C 1
ATOM 663 O O . SER A 1 82 ? -12.222 3.314 0.950 1.00 95.25 82 SER A O 1
ATOM 665 N N . ALA A 1 83 ? -13.596 4.160 2.521 1.00 93.75 83 ALA A N 1
ATOM 666 C CA . ALA A 1 83 ? -14.613 3.113 2.434 1.00 93.75 83 ALA A CA 1
ATOM 667 C C . ALA A 1 83 ? -15.683 3.373 1.351 1.00 93.75 83 ALA A C 1
ATOM 669 O O . ALA A 1 83 ? -16.551 2.530 1.151 1.00 93.75 83 ALA A O 1
ATOM 670 N N . SER A 1 84 ? -15.630 4.513 0.646 1.00 91.00 84 SER A N 1
ATOM 671 C CA . SER A 1 84 ? -16.666 4.969 -0.305 1.00 91.00 84 SER A CA 1
ATOM 672 C C . SER A 1 84 ? -17.059 3.949 -1.377 1.00 91.00 84 SER A C 1
ATOM 674 O O . SER A 1 84 ? -18.217 3.905 -1.780 1.00 91.00 84 SER A O 1
ATOM 676 N N . ASP A 1 85 ? -16.108 3.131 -1.826 1.00 89.12 85 ASP A N 1
ATOM 677 C CA . ASP A 1 85 ? -16.284 2.180 -2.930 1.00 89.12 85 ASP A CA 1
ATOM 678 C C . ASP A 1 85 ? -16.244 0.710 -2.476 1.00 89.12 85 ASP A C 1
ATOM 680 O O . ASP A 1 85 ? -16.106 -0.196 -3.305 1.00 89.12 85 ASP A O 1
ATOM 684 N N . LEU A 1 86 ? -16.346 0.458 -1.166 1.00 95.06 86 LEU A N 1
ATOM 685 C CA . LEU A 1 86 ? -16.254 -0.881 -0.585 1.00 95.06 86 LEU A CA 1
ATOM 686 C C . LEU A 1 86 ? -17.628 -1.434 -0.178 1.00 95.06 86 LEU A C 1
ATOM 688 O O . LEU A 1 86 ? -18.517 -0.678 0.213 1.00 95.06 86 LEU A O 1
ATOM 692 N N . PRO A 1 87 ? -17.803 -2.768 -0.197 1.00 95.19 87 PRO A N 1
ATOM 693 C CA . PRO A 1 87 ? -18.891 -3.425 0.522 1.00 95.19 87 PRO A CA 1
ATOM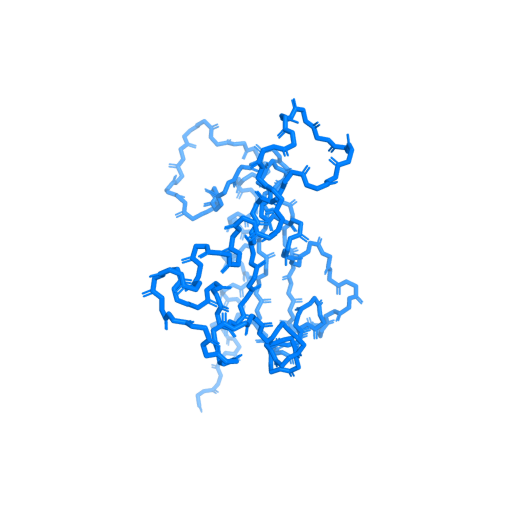 694 C C . PRO A 1 87 ? -18.945 -3.002 1.998 1.00 95.19 87 PRO A C 1
ATOM 696 O O . PRO A 1 87 ? -17.903 -2.861 2.636 1.00 95.19 87 PRO A O 1
ATOM 699 N N . SER A 1 88 ? -20.151 -2.882 2.562 1.00 93.62 88 SER A N 1
ATOM 700 C CA . SER A 1 88 ? -20.377 -2.425 3.947 1.00 93.62 88 SER A CA 1
ATOM 701 C C . SER A 1 88 ? -19.757 -3.322 5.022 1.00 93.62 88 SER A C 1
ATOM 703 O O . SER A 1 88 ? -19.544 -2.880 6.143 1.00 93.62 88 SER A O 1
ATOM 705 N N . SER A 1 89 ? -19.452 -4.578 4.689 1.00 93.88 89 SER A N 1
ATOM 706 C CA . SER A 1 89 ? -18.749 -5.514 5.572 1.00 93.88 89 SER A CA 1
ATOM 707 C C . SER A 1 89 ? -17.251 -5.225 5.719 1.00 93.88 89 SER A C 1
ATOM 709 O O . SER A 1 89 ? -16.565 -5.951 6.434 1.00 93.88 89 SER A O 1
ATOM 711 N N . ASN A 1 90 ? -16.717 -4.259 4.970 1.00 96.81 90 ASN A N 1
ATOM 712 C CA . ASN A 1 90 ? -15.318 -3.855 5.025 1.00 96.81 90 ASN A CA 1
ATOM 713 C C . ASN A 1 90 ? -15.192 -2.500 5.707 1.00 96.81 90 ASN A C 1
ATOM 715 O O . ASN A 1 90 ? -16.105 -1.677 5.679 1.00 96.81 90 ASN A O 1
ATOM 719 N N . SER A 1 91 ? -14.027 -2.247 6.281 1.00 96.81 91 SER A N 1
ATOM 720 C CA . SER A 1 91 ? -13.749 -1.002 6.987 1.00 96.81 91 SER A CA 1
ATOM 721 C C . SER A 1 91 ? -12.346 -0.503 6.677 1.00 96.81 91 SER A C 1
ATOM 723 O O . SER A 1 91 ? -11.492 -1.242 6.184 1.00 96.81 91 SER A O 1
ATOM 725 N N . VAL A 1 92 ? -12.124 0.786 6.924 1.00 97.94 92 VAL A N 1
ATOM 726 C CA . VAL A 1 92 ? -10.862 1.458 6.621 1.00 97.94 92 VAL A CA 1
ATOM 727 C C . VAL A 1 92 ? -10.464 2.339 7.795 1.00 97.94 92 VAL A C 1
ATOM 729 O O . VAL A 1 92 ? -11.295 3.073 8.330 1.00 97.94 92 VAL A O 1
ATOM 732 N N . THR A 1 93 ? -9.188 2.318 8.163 1.00 98.06 93 THR A N 1
ATOM 733 C CA . THR A 1 93 ? -8.605 3.284 9.096 1.00 98.06 93 THR A CA 1
ATOM 734 C C . THR A 1 93 ? -7.377 3.929 8.468 1.00 98.06 93 THR A C 1
ATOM 736 O O . THR A 1 93 ? -6.368 3.276 8.213 1.00 98.06 93 THR A O 1
ATOM 739 N N . PHE A 1 94 ? -7.456 5.240 8.235 1.00 98.25 94 PHE A N 1
ATOM 740 C CA . PHE A 1 94 ? -6.329 6.031 7.750 1.00 98.25 94 PHE A CA 1
ATOM 741 C C . PHE A 1 94 ? -5.666 6.774 8.916 1.00 98.25 94 PHE A C 1
ATOM 743 O O . PHE A 1 94 ? -6.196 7.754 9.443 1.00 98.25 94 PHE A O 1
ATOM 750 N N . ILE A 1 95 ? -4.520 6.259 9.355 1.00 98.62 95 ILE A N 1
ATOM 751 C CA . ILE A 1 95 ? -3.875 6.603 10.619 1.00 98.62 95 ILE A CA 1
ATOM 752 C C . ILE A 1 95 ? -2.940 7.797 10.416 1.00 98.62 95 ILE A C 1
ATOM 754 O O . ILE A 1 95 ? -1.865 7.690 9.815 1.00 98.62 95 ILE A O 1
ATOM 758 N N . GLN A 1 96 ? -3.331 8.949 10.955 1.00 98.44 96 GLN A N 1
ATOM 759 C CA . GLN A 1 96 ? -2.550 10.172 10.807 1.00 98.44 96 GLN A CA 1
ATOM 760 C C . GLN A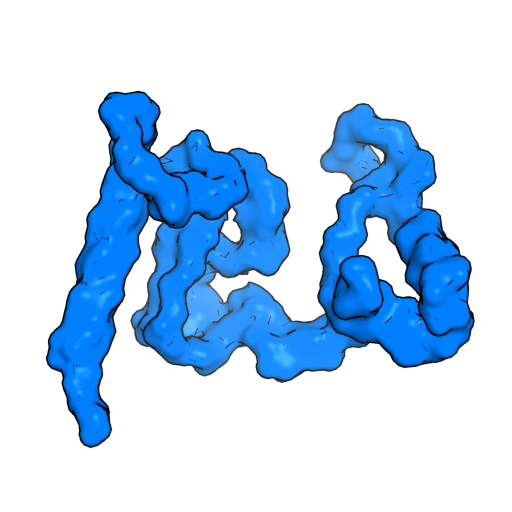 1 96 ? -1.206 10.105 11.539 1.00 98.44 96 GLN A C 1
ATOM 762 O O . GLN A 1 96 ? -1.134 9.702 12.700 1.00 98.44 96 GLN A O 1
ATOM 767 N N . GLY A 1 97 ? -0.144 10.544 10.861 1.00 98.12 97 GLY A N 1
ATOM 768 C CA . GLY A 1 97 ? 1.191 10.684 11.442 1.00 98.12 97 GLY A CA 1
ATOM 769 C C . GLY A 1 97 ? 1.964 9.374 11.576 1.00 98.12 97 GLY A C 1
ATOM 770 O O . GLY A 1 97 ? 2.954 9.330 12.300 1.00 98.12 97 GLY A O 1
ATOM 771 N N . THR A 1 98 ? 1.523 8.308 10.907 1.00 98.25 98 THR A N 1
ATOM 772 C CA . THR A 1 98 ? 2.183 6.999 10.970 1.00 98.25 98 THR A CA 1
ATOM 773 C C . THR A 1 98 ? 2.746 6.579 9.621 1.00 98.25 98 THR A C 1
ATOM 775 O O . THR A 1 98 ? 2.222 6.943 8.565 1.00 98.25 98 THR A O 1
ATOM 778 N N . ALA A 1 99 ? 3.851 5.841 9.682 1.00 97.69 99 ALA A N 1
ATOM 779 C CA . ALA A 1 99 ? 4.522 5.258 8.531 1.00 97.69 99 ALA A CA 1
ATOM 780 C C . ALA A 1 99 ? 4.094 3.790 8.346 1.00 97.69 99 ALA A C 1
ATOM 782 O O . ALA A 1 99 ? 3.053 3.362 8.848 1.00 97.69 99 ALA A O 1
ATOM 783 N N . HIS A 1 100 ? 4.898 3.039 7.598 1.00 97.75 100 HIS A N 1
ATOM 784 C CA . HIS A 1 100 ? 4.564 1.705 7.125 1.00 97.75 100 HIS A CA 1
ATOM 785 C C . HIS A 1 100 ? 4.200 0.740 8.260 1.00 97.75 100 HIS A C 1
ATOM 787 O O . HIS A 1 100 ? 5.031 0.443 9.118 1.00 97.75 100 HIS A O 1
ATOM 793 N N . CYS A 1 101 ? 2.946 0.274 8.243 1.00 97.50 101 CYS A N 1
ATOM 794 C CA . CYS A 1 101 ? 2.401 -0.741 9.151 1.00 97.50 101 CYS A CA 1
ATOM 795 C C . CYS A 1 101 ? 2.651 -0.468 10.647 1.00 97.50 101 CYS A C 1
ATOM 797 O O . CYS A 1 101 ? 2.875 -1.398 11.425 1.00 97.50 101 CYS A O 1
ATOM 799 N N . ALA A 1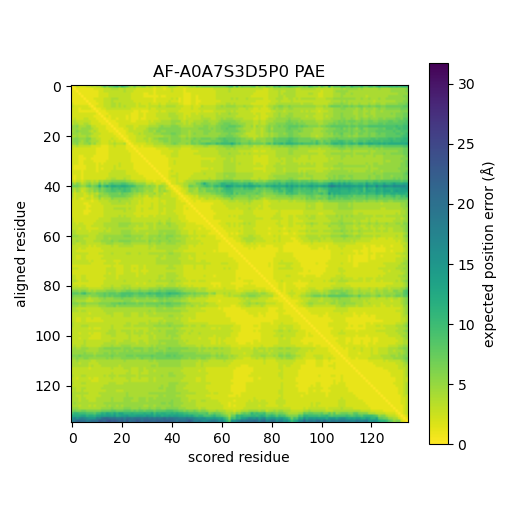 102 ? 2.640 0.806 11.062 1.00 98.12 102 ALA A N 1
ATOM 800 C CA . ALA A 1 102 ? 2.941 1.197 12.441 1.00 98.12 102 ALA A CA 1
ATOM 801 C C . ALA A 1 102 ? 2.033 0.504 13.482 1.00 98.12 102 ALA A C 1
ATOM 803 O O . ALA A 1 102 ? 2.451 0.182 14.596 1.00 98.12 102 ALA A O 1
ATOM 804 N N . ASP A 1 103 ? 0.782 0.264 13.103 1.00 98.00 103 ASP A N 1
ATOM 805 C CA . ASP A 1 103 ? -0.261 -0.422 13.861 1.00 98.00 103 ASP A CA 1
ATOM 806 C C . ASP A 1 103 ? 0.071 -1.878 14.196 1.00 98.00 103 ASP A C 1
ATOM 808 O O . ASP A 1 103 ? -0.368 -2.352 15.242 1.00 98.00 103 ASP A O 1
ATOM 812 N N . LEU A 1 104 ? 0.913 -2.547 13.402 1.00 97.75 104 LEU A N 1
ATOM 813 C CA . LEU A 1 104 ? 1.297 -3.945 13.630 1.00 97.75 104 LEU A CA 1
ATOM 814 C C . LEU A 1 104 ? 2.439 -4.125 14.642 1.00 97.75 104 LEU A C 1
ATOM 816 O O . LEU A 1 104 ? 2.667 -5.239 15.116 1.00 97.75 104 LEU A O 1
ATOM 820 N N . TYR A 1 105 ? 3.168 -3.060 14.985 1.00 97.38 105 TYR A N 1
ATOM 821 C CA . TYR A 1 105 ? 4.190 -3.128 16.031 1.00 97.38 105 TYR A CA 1
ATOM 822 C C . TYR A 1 105 ? 3.567 -3.158 17.432 1.00 97.38 105 TYR A C 1
ATOM 824 O O . TYR A 1 105 ? 2.451 -2.683 17.652 1.00 97.38 105 TYR A O 1
ATOM 832 N N . GLY A 1 106 ? 4.318 -3.692 18.399 1.00 96.81 106 GLY A N 1
ATOM 833 C CA . GLY A 1 106 ? 3.914 -3.683 19.804 1.00 96.81 106 GLY A CA 1
ATOM 834 C C . GLY A 1 106 ? 3.721 -2.256 20.343 1.00 96.81 106 GLY A C 1
ATOM 835 O O . GLY A 1 106 ? 4.424 -1.342 19.904 1.00 96.81 106 GLY A O 1
ATOM 836 N N . PRO A 1 107 ? 2.784 -2.048 21.287 1.00 97.12 107 PRO A N 1
ATOM 837 C CA . PRO A 1 107 ? 2.497 -0.726 21.823 1.00 97.12 107 PRO A CA 1
ATOM 838 C C . PRO A 1 107 ? 3.672 -0.165 22.627 1.00 97.12 107 PRO A C 1
ATOM 840 O O . PRO A 1 107 ? 4.341 -0.886 23.369 1.00 97.12 107 PRO A O 1
ATOM 843 N N . THR A 1 108 ? 3.884 1.144 22.520 1.00 97.56 108 THR A N 1
ATOM 844 C CA . THR A 1 108 ? 4.899 1.886 23.273 1.00 97.56 108 THR A CA 1
ATOM 845 C C . THR A 1 108 ? 4.288 3.096 23.975 1.00 97.56 108 THR A C 1
ATOM 847 O O . THR A 1 108 ? 3.270 3.637 23.547 1.00 97.56 108 THR A O 1
ATOM 850 N N . ALA A 1 109 ? 4.933 3.573 25.043 1.00 97.31 109 ALA A N 1
ATOM 851 C CA . ALA A 1 109 ? 4.504 4.792 25.736 1.00 97.31 109 ALA A CA 1
ATOM 852 C C . ALA A 1 109 ? 4.613 6.063 24.865 1.00 97.31 109 ALA A C 1
ATOM 854 O O . ALA A 1 109 ? 4.010 7.081 25.191 1.00 97.31 109 ALA A O 1
ATOM 855 N N . SER A 1 110 ? 5.381 6.009 23.772 1.00 97.31 110 SER A N 1
ATOM 856 C CA . SER A 1 110 ? 5.552 7.098 22.803 1.00 97.31 110 SER A CA 1
ATOM 857 C C . SER A 1 110 ? 4.553 7.069 21.644 1.00 97.31 110 SER A C 1
ATOM 859 O O . SER A 1 110 ? 4.624 7.932 20.769 1.00 97.31 110 SER A O 1
ATOM 861 N N . ASP A 1 111 ? 3.646 6.092 21.601 1.00 98.19 111 ASP A N 1
ATOM 862 C CA . ASP A 1 111 ? 2.693 5.976 20.501 1.00 98.19 111 ASP A CA 1
ATOM 863 C C . ASP A 1 111 ? 1.741 7.175 20.457 1.00 98.19 111 ASP A C 1
ATOM 865 O O . ASP A 1 111 ? 1.240 7.656 21.476 1.00 98.19 111 ASP A O 1
ATOM 869 N N . SER A 1 112 ? 1.459 7.652 19.244 1.00 98.38 112 SER A N 1
ATOM 870 C CA . SER A 1 112 ? 0.507 8.741 19.056 1.00 98.38 112 SER A CA 1
ATOM 871 C C . SER A 1 112 ? -0.909 8.296 19.428 1.00 98.38 112 SER A C 1
ATOM 873 O O . SER A 1 112 ? -1.289 7.134 19.263 1.00 98.38 112 SER A O 1
ATOM 875 N N . ALA A 1 113 ? -1.745 9.245 19.853 1.00 98.44 113 ALA A N 1
ATOM 876 C CA . ALA A 1 113 ? -3.151 8.962 20.140 1.00 98.44 113 ALA A CA 1
ATOM 877 C C . ALA A 1 113 ? -3.893 8.366 18.924 1.00 98.44 113 ALA A C 1
ATOM 879 O O . ALA A 1 113 ? -4.751 7.501 19.088 1.00 98.44 113 ALA A O 1
ATOM 880 N N . ALA A 1 114 ? -3.532 8.784 17.703 1.00 98.50 114 ALA A N 1
ATOM 881 C CA . ALA A 1 114 ? -4.094 8.236 16.469 1.00 98.50 114 ALA A CA 1
ATOM 882 C C . ALA A 1 114 ? -3.755 6.747 16.294 1.00 98.50 114 ALA A C 1
ATOM 884 O O . ALA A 1 114 ? -4.632 5.960 15.945 1.00 98.50 114 ALA A O 1
ATOM 885 N N . LEU A 1 115 ? -2.512 6.352 16.582 1.00 98.62 115 LEU A N 1
ATOM 886 C CA . LEU A 1 115 ? -2.064 4.963 16.509 1.00 98.62 115 LEU A CA 1
ATOM 887 C C . LEU A 1 115 ? -2.738 4.088 17.575 1.00 98.62 115 LEU A C 1
ATOM 889 O O . LEU A 1 115 ? -3.214 2.996 17.269 1.00 98.62 115 LEU A O 1
ATOM 893 N N . VAL A 1 116 ? -2.842 4.588 18.810 1.00 98.56 116 VAL A N 1
ATOM 894 C CA . VAL A 1 116 ? -3.551 3.895 19.900 1.00 98.56 116 VAL A CA 1
ATOM 895 C C . VAL A 1 116 ? -5.025 3.675 19.542 1.00 98.56 116 VAL A C 1
ATOM 897 O O . VAL A 1 116 ? -5.533 2.562 19.664 1.00 98.56 116 VAL A O 1
ATOM 900 N N . SER A 1 117 ? -5.697 4.715 19.041 1.00 98.50 117 SER A N 1
ATOM 901 C CA . SER A 1 117 ? -7.098 4.642 18.608 1.00 98.50 117 SER A CA 1
ATOM 902 C C . SER A 1 117 ? -7.304 3.668 17.442 1.00 98.50 117 SER A C 1
ATOM 904 O O . SER A 1 117 ? -8.263 2.891 17.434 1.00 98.50 117 SER A O 1
ATOM 906 N N . ALA A 1 118 ? -6.376 3.646 16.480 1.00 98.50 118 ALA A N 1
ATOM 907 C CA . ALA A 1 118 ? -6.426 2.723 15.351 1.00 98.50 118 ALA A CA 1
ATOM 908 C C . ALA A 1 118 ? -6.366 1.258 15.803 1.00 98.50 118 ALA A C 1
ATOM 910 O O . ALA A 1 118 ? -7.222 0.466 15.412 1.00 98.50 118 ALA A O 1
ATOM 911 N N . ARG A 1 119 ? -5.430 0.908 16.696 1.00 98.62 119 ARG A N 1
ATOM 912 C CA . ARG A 1 119 ? -5.329 -0.457 17.241 1.00 98.62 119 ARG A CA 1
ATOM 913 C C . ARG A 1 119 ? -6.567 -0.858 18.040 1.00 98.62 119 ARG A C 1
ATOM 915 O O . ARG A 1 119 ? -7.032 -1.988 17.918 1.00 98.62 119 ARG A O 1
ATOM 922 N N . ALA A 1 120 ? -7.135 0.063 18.820 1.00 98.38 120 ALA A N 1
ATOM 923 C CA . ALA A 1 120 ? -8.385 -0.190 19.539 1.00 98.38 120 ALA A CA 1
ATOM 924 C C . ALA A 1 120 ? -9.554 -0.461 18.572 1.00 98.38 120 ALA A C 1
ATOM 926 O O . ALA A 1 120 ? -10.318 -1.404 18.772 1.00 98.38 120 ALA A O 1
ATOM 927 N N . THR A 1 121 ? -9.650 0.314 17.488 1.00 98.06 121 THR A N 1
ATOM 928 C CA . THR A 1 121 ? -10.651 0.118 16.425 1.00 98.06 121 THR A CA 1
ATOM 929 C C . THR A 1 121 ? -10.492 -1.251 15.760 1.00 98.06 121 THR A C 1
ATOM 931 O O . THR A 1 121 ? -11.462 -1.991 15.621 1.00 98.06 121 THR A O 1
ATOM 934 N N . GLN A 1 122 ? -9.263 -1.625 15.402 1.00 98.06 122 GLN A N 1
ATOM 935 C CA . GLN A 1 122 ? -8.946 -2.924 14.803 1.00 98.06 122 GLN A CA 1
ATOM 936 C C . GLN A 1 122 ? -9.316 -4.090 15.722 1.00 98.06 122 GLN A C 1
ATOM 938 O O . GLN A 1 122 ? -9.957 -5.041 15.279 1.00 98.06 122 GLN A O 1
ATOM 943 N N . ALA A 1 123 ? -8.960 -4.003 17.007 1.00 97.94 123 ALA A N 1
ATOM 944 C CA . ALA A 1 123 ? -9.311 -5.013 17.998 1.00 97.94 123 ALA A CA 1
ATOM 945 C C . ALA A 1 123 ? -10.835 -5.161 18.144 1.00 97.94 123 ALA A C 1
ATOM 947 O O . ALA A 1 123 ? -11.335 -6.282 18.180 1.00 97.94 123 ALA A O 1
ATOM 948 N N . SER A 1 124 ? -11.570 -4.044 18.160 1.00 98.19 124 SER A N 1
ATOM 949 C CA . SER A 1 124 ? -13.037 -4.036 18.208 1.00 98.19 124 SER A CA 1
ATOM 950 C C . SER A 1 124 ? -13.661 -4.740 16.999 1.00 98.19 124 SER A C 1
ATOM 952 O O . SER A 1 124 ? -14.558 -5.559 17.164 1.00 98.19 124 SER A O 1
ATOM 954 N N . ILE A 1 125 ? -13.171 -4.457 15.790 1.00 96.88 125 ILE A N 1
ATOM 955 C CA . ILE A 1 125 ? -13.658 -5.079 14.548 1.00 96.88 125 ILE A CA 1
ATOM 956 C C . ILE A 1 125 ? -13.392 -6.588 14.548 1.00 96.88 125 ILE A C 1
ATOM 958 O O . ILE A 1 125 ? -14.273 -7.378 14.215 1.00 96.88 125 ILE A O 1
ATOM 962 N N . LEU A 1 126 ? -12.181 -6.999 14.936 1.00 96.19 126 LEU A N 1
ATOM 963 C CA . LEU A 1 126 ? -11.833 -8.417 15.029 1.00 96.19 126 LEU A CA 1
ATOM 964 C C . LEU A 1 126 ? -12.713 -9.139 16.052 1.00 96.19 126 LEU A C 1
ATOM 966 O O . LEU A 1 126 ? -13.164 -10.249 15.787 1.00 96.19 126 LEU A O 1
ATOM 970 N N . HIS A 1 127 ? -12.979 -8.505 17.194 1.00 97.06 127 HIS A N 1
ATOM 971 C CA . HIS A 1 127 ? -13.865 -9.053 18.212 1.00 97.06 127 HIS A CA 1
ATOM 972 C C . HIS A 1 127 ? -15.287 -9.265 17.674 1.00 97.06 127 HIS A C 1
ATOM 974 O O . HIS A 1 127 ? -15.800 -10.375 17.770 1.00 97.06 127 HIS A O 1
ATOM 980 N N . GLU A 1 128 ? -15.872 -8.267 17.004 1.00 95.69 128 GLU A N 1
ATOM 981 C CA . GLU A 1 128 ? -17.193 -8.380 16.365 1.00 95.69 128 GLU A CA 1
ATOM 982 C C . GLU A 1 128 ? -17.248 -9.527 15.339 1.00 95.69 128 GLU A C 1
ATOM 984 O O . GLU A 1 128 ? -18.230 -10.272 15.249 1.00 95.69 128 GLU A O 1
ATOM 989 N N . TRP A 1 129 ? -16.190 -9.711 14.546 1.00 95.12 129 TRP A N 1
ATOM 990 C CA . TRP A 1 129 ? -16.134 -10.810 13.581 1.00 95.12 129 TRP A CA 1
ATOM 991 C C . TRP A 1 129 ? -16.048 -12.181 14.238 1.00 95.12 129 TRP A C 1
ATOM 993 O O . TRP A 1 129 ? -16.647 -13.117 13.718 1.00 95.12 129 TRP A O 1
ATOM 1003 N N . LEU A 1 130 ? -15.334 -12.295 15.357 1.00 95.50 130 LEU A N 1
ATOM 1004 C CA . LEU A 1 130 ? -15.243 -13.536 16.120 1.00 95.50 130 LEU A CA 1
ATOM 1005 C C . LEU A 1 130 ? -16.567 -13.877 16.809 1.00 95.50 130 LEU A C 1
ATOM 1007 O O . LEU A 1 130 ? -16.960 -15.037 16.810 1.00 95.50 130 LEU A O 1
ATOM 1011 N N . GLU A 1 131 ? -17.274 -12.887 17.356 1.00 95.50 131 GLU A N 1
ATOM 1012 C CA . GLU A 1 131 ? -18.582 -13.105 17.988 1.00 95.50 131 GLU A CA 1
ATOM 1013 C C . GLU A 1 131 ? -19.677 -13.456 16.975 1.00 95.50 131 GLU A C 1
ATOM 1015 O O . GLU A 1 131 ? -20.560 -14.258 17.263 1.00 95.50 131 GLU A O 1
ATOM 1020 N N . SER A 1 132 ? -19.615 -12.871 15.775 1.00 91.94 132 SER A N 1
ATOM 1021 C CA . SER A 1 132 ? -20.564 -13.146 14.687 1.00 91.94 132 SER A CA 1
ATOM 1022 C C . SER A 1 132 ? -20.200 -14.364 13.833 1.00 91.94 132 SER A C 1
ATOM 1024 O O . SER A 1 132 ? -20.837 -14.591 12.800 1.00 91.94 132 SER A O 1
ATOM 1026 N N . PHE A 1 133 ? -19.165 -15.118 14.212 1.00 90.31 133 PHE A N 1
ATOM 1027 C CA . PHE A 1 133 ? -18.761 -16.323 13.502 1.00 90.31 133 PHE A CA 1
ATOM 1028 C C . PHE A 1 133 ? -19.663 -17.499 13.892 1.00 90.31 133 PHE A C 1
ATOM 1030 O O . PHE A 1 133 ? -19.628 -17.967 15.028 1.00 90.31 133 PHE A O 1
ATOM 1037 N N . ASP A 1 134 ? -20.442 -17.980 12.925 1.00 81.75 134 ASP A N 1
ATOM 1038 C CA . ASP A 1 134 ? -21.228 -19.211 13.025 1.00 81.75 134 ASP A CA 1
ATOM 1039 C C . ASP A 1 134 ? -20.588 -20.262 12.090 1.00 81.75 134 ASP A C 1
ATOM 1041 O O . ASP A 1 134 ? -20.564 -20.023 10.876 1.00 81.75 134 ASP A O 1
ATOM 1045 N N . PRO A 1 135 ? -19.953 -21.322 12.632 1.00 73.94 135 PRO A N 1
ATOM 1046 C CA . PRO A 1 135 ? -19.127 -22.275 11.879 1.00 73.94 135 PRO A CA 1
ATOM 1047 C C . PRO A 1 135 ? -19.873 -23.154 10.866 1.00 73.94 135 PRO A C 1
ATOM 1049 O O . PRO A 1 135 ? -21.026 -23.562 11.126 1.00 73.94 135 PRO A O 1
#